Protein AF-A0A2M9HRS7-F1 (afdb_monomer_lite)

Secondary structure (DSSP, 8-state):
--PPPPP--EEEEE--SSTTGGGT--TTPEEEEESSSPP-TT-EEEEEETTEEEEEEEEE-SS-EEEE-SSTTSPPEEPGGGPPPEEEEEEEEEE-----TT-----------------------

InterPro domains:
  IPR006197 Peptidase S24, LexA-like [PR00726] (11-21)
  IPR006197 Peptidase S24, LexA-like [PR00726] (22-33)
  IPR006197 Peptidase S24, LexA-like [PR00726] (50-62)
  IPR015927 Peptidase S24/S26A/S26B/S26C [PF00717] (7-91)
  IPR036286 LexA/Signal peptidase-like superfamily [SSF51306] (7-96)
  IPR039418 LexA-like [cd06529] (11-92)
  IPR050077 LexA repressor [PTHR33516] (10-96)

Sequence (125 aa):
MSSRATNHTLYLMQMAGDSMMNAGIRNGDLLIVDKSAAAHHGDIVAVVLDGEIAIKRLAVTPHTTLLRADNPCFADYAMPDGAAPTIWGTVTDVIHPLQSSSYRGTTASASTIAPSTLIPCRRSA

Radius of gyration: 17.7 Å; chains: 1; bounding box: 42×39×55 Å

pLDDT: mean 81.75, std 19.06, range [37.75, 97.75]

Structure (mmCIF, N/CA/C/O backbone):
data_AF-A0A2M9HRS7-F1
#
_entry.id   AF-A0A2M9HRS7-F1
#
loop_
_atom_site.group_PDB
_atom_site.id
_atom_site.type_symbol
_atom_site.label_atom_id
_atom_site.label_alt_id
_atom_site.label_comp_id
_atom_site.label_asym_id
_atom_site.label_entity_id
_atom_site.label_seq_id
_atom_site.pdbx_PDB_ins_code
_atom_site.Cartn_x
_atom_site.Cartn_y
_atom_site.Cartn_z
_atom_site.occupancy
_atom_site.B_iso_or_equiv
_atom_site.auth_seq_id
_atom_site.auth_comp_id
_atom_site.auth_asym_id
_atom_site.auth_atom_id
_atom_site.pdbx_PDB_model_num
ATOM 1 N N . MET A 1 1 ? 5.718 -18.544 29.278 1.00 62.88 1 MET A N 1
ATOM 2 C CA . MET A 1 1 ? 5.770 -17.973 27.914 1.00 62.88 1 MET A CA 1
ATOM 3 C C . MET A 1 1 ? 5.937 -16.471 28.063 1.00 62.88 1 MET A C 1
ATOM 5 O O . MET A 1 1 ? 5.064 -15.848 28.645 1.00 62.88 1 MET A O 1
ATOM 9 N N . SER A 1 2 ? 7.085 -15.910 27.679 1.00 60.06 2 SER A N 1
ATOM 10 C CA . SER A 1 2 ? 7.321 -14.463 27.786 1.00 60.06 2 SER A CA 1
ATOM 11 C C . SER A 1 2 ? 6.743 -13.791 26.538 1.00 60.06 2 SER A C 1
ATOM 13 O O . SER A 1 2 ? 7.202 -14.065 25.431 1.00 60.06 2 SER A O 1
ATOM 15 N N . SER A 1 3 ? 5.686 -12.992 26.692 1.00 70.06 3 SER A N 1
ATOM 16 C CA . SER A 1 3 ? 5.118 -12.186 25.607 1.00 70.06 3 SER A CA 1
ATOM 17 C C . SER A 1 3 ? 6.062 -11.024 25.299 1.00 70.06 3 SER A C 1
ATOM 19 O O . SER A 1 3 ? 6.347 -10.213 26.180 1.00 70.06 3 SER A O 1
ATOM 21 N N . ARG A 1 4 ? 6.551 -10.933 24.059 1.00 75.00 4 ARG A N 1
ATOM 22 C CA . ARG A 1 4 ? 7.402 -9.832 23.596 1.00 75.00 4 ARG A CA 1
ATOM 23 C C . ARG A 1 4 ? 6.530 -8.819 22.862 1.00 75.00 4 ARG A C 1
ATOM 25 O O . ARG A 1 4 ? 5.942 -9.158 21.843 1.00 75.00 4 ARG A O 1
ATOM 32 N N . ALA A 1 5 ? 6.448 -7.596 23.376 1.00 69.75 5 ALA A N 1
ATOM 33 C CA . A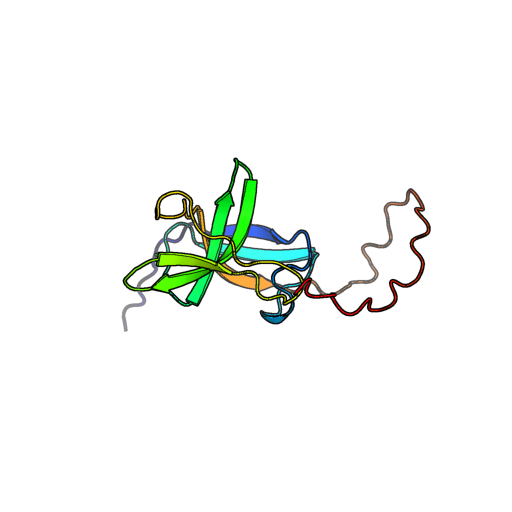LA A 1 5 ? 5.871 -6.485 22.630 1.00 69.75 5 ALA A CA 1
ATOM 34 C C . ALA A 1 5 ? 6.916 -5.954 21.635 1.00 69.75 5 ALA A C 1
ATOM 36 O O . ALA A 1 5 ? 8.076 -5.747 22.003 1.00 69.75 5 ALA A O 1
ATOM 37 N N . THR A 1 6 ? 6.521 -5.758 20.381 1.00 75.31 6 THR A N 1
ATOM 38 C CA . THR A 1 6 ? 7.309 -5.065 19.355 1.00 75.31 6 THR A CA 1
ATOM 39 C C . THR A 1 6 ? 6.830 -3.619 19.249 1.00 75.31 6 THR A C 1
ATOM 41 O O . THR A 1 6 ? 5.647 -3.332 19.424 1.00 75.31 6 THR A O 1
ATOM 44 N N . ASN A 1 7 ? 7.753 -2.684 19.022 1.00 84.38 7 ASN A N 1
ATOM 45 C CA . ASN A 1 7 ? 7.412 -1.276 18.841 1.00 84.38 7 ASN A CA 1
ATOM 46 C C . ASN A 1 7 ? 7.134 -1.024 17.355 1.00 84.38 7 ASN A C 1
ATOM 48 O O . ASN A 1 7 ? 8.031 -1.223 16.538 1.00 84.38 7 ASN A O 1
ATOM 52 N N . HIS A 1 8 ? 5.913 -0.605 17.028 1.00 87.31 8 HIS A N 1
ATOM 53 C CA . HIS A 1 8 ? 5.473 -0.309 15.665 1.00 87.31 8 HIS A CA 1
ATOM 54 C C . HIS A 1 8 ? 4.973 1.130 15.581 1.00 87.31 8 HIS A C 1
ATOM 56 O O . HIS A 1 8 ? 4.309 1.622 16.494 1.00 87.31 8 HIS A O 1
ATOM 62 N N . THR A 1 9 ? 5.265 1.802 14.466 1.00 93.25 9 THR A N 1
ATOM 63 C CA . THR A 1 9 ? 4.677 3.111 14.154 1.00 93.25 9 THR A CA 1
ATOM 64 C C . THR A 1 9 ? 3.612 2.921 13.088 1.00 93.25 9 THR A C 1
ATOM 66 O O . THR A 1 9 ? 3.928 2.731 11.912 1.00 93.25 9 THR A O 1
ATOM 69 N N . LEU A 1 10 ? 2.356 2.963 13.527 1.00 95.50 10 LEU A N 1
ATOM 70 C CA . LEU A 1 10 ? 1.189 2.777 12.676 1.00 95.50 10 LEU A CA 1
ATOM 71 C C . LEU A 1 10 ? 0.566 4.122 12.320 1.00 95.50 10 LEU A C 1
ATOM 73 O O . LEU A 1 10 ? 0.449 5.016 13.160 1.00 95.50 10 LEU A O 1
ATOM 77 N N . TYR A 1 11 ? 0.120 4.227 11.079 1.00 96.62 11 TYR A N 1
ATOM 78 C CA . TYR A 1 11 ? -0.582 5.384 10.556 1.00 96.62 11 TYR A CA 1
ATOM 79 C C . TYR A 1 11 ? -1.921 4.961 9.977 1.00 96.62 11 TYR A C 1
ATOM 81 O O . TYR A 1 11 ? -2.043 3.888 9.393 1.00 96.62 11 TYR A O 1
ATOM 89 N N . LEU A 1 12 ? -2.915 5.831 10.117 1.00 96.94 12 LEU A N 1
ATOM 90 C CA . LEU A 1 12 ? -4.211 5.673 9.475 1.00 96.94 12 LEU A CA 1
ATOM 91 C C . LEU A 1 12 ? -4.283 6.601 8.266 1.00 96.94 12 LEU A C 1
ATOM 93 O O . LEU A 1 12 ? -4.037 7.801 8.388 1.00 96.94 12 LEU A O 1
ATOM 97 N N . MET A 1 13 ? -4.628 6.043 7.112 1.00 95.81 13 MET A N 1
ATOM 98 C CA . MET A 1 13 ? -4.868 6.786 5.874 1.00 95.81 13 MET A CA 1
ATOM 99 C C . MET A 1 13 ? -6.272 6.507 5.368 1.00 95.81 13 MET A C 1
ATOM 101 O O . MET A 1 13 ? -6.765 5.397 5.519 1.00 95.81 13 MET A O 1
ATOM 105 N N . GLN A 1 14 ? -6.910 7.485 4.734 1.00 95.56 14 GLN A N 1
ATOM 106 C CA . GLN A 1 14 ? -8.162 7.247 4.026 1.00 95.56 14 GLN A CA 1
ATOM 107 C C . GLN A 1 14 ? -7.872 6.989 2.550 1.00 95.56 14 GLN A C 1
ATOM 109 O O . GLN A 1 14 ? -7.173 7.772 1.906 1.00 95.56 14 GLN A O 1
ATOM 114 N N . MET A 1 15 ? -8.412 5.899 2.014 1.00 95.38 15 MET A N 1
ATOM 115 C CA . MET A 1 15 ? -8.309 5.582 0.599 1.00 95.38 15 MET A CA 1
ATOM 116 C C . MET A 1 15 ? -9.132 6.574 -0.224 1.00 95.38 15 MET A C 1
ATOM 118 O O . MET A 1 15 ? -10.329 6.748 0.013 1.00 95.38 15 MET A O 1
ATOM 122 N N . ALA A 1 16 ? -8.499 7.157 -1.239 1.00 93.25 16 ALA A N 1
ATOM 123 C CA . ALA A 1 16 ? -9.156 7.956 -2.262 1.00 93.25 16 ALA A CA 1
ATOM 124 C C . ALA A 1 16 ? -9.049 7.245 -3.619 1.00 93.25 16 ALA A C 1
ATOM 126 O O . ALA A 1 16 ? -7.955 7.010 -4.132 1.00 93.25 16 ALA A O 1
ATOM 127 N N . GLY A 1 17 ? -10.198 6.911 -4.205 1.00 90.94 17 GLY A N 1
ATOM 128 C CA . GLY A 1 17 ? -10.306 6.234 -5.497 1.00 90.94 17 GLY A CA 1
ATOM 129 C C . GLY A 1 17 ? -10.389 4.707 -5.421 1.00 90.94 17 GLY A C 1
ATOM 130 O O . GLY A 1 17 ? -10.398 4.099 -4.354 1.00 90.94 17 GLY A O 1
ATOM 131 N N . ASP A 1 18 ? -10.451 4.091 -6.603 1.00 91.62 18 ASP A N 1
ATOM 132 C CA . ASP A 1 18 ? -10.866 2.693 -6.782 1.00 91.62 18 ASP A CA 1
ATOM 133 C C . ASP A 1 18 ? -9.759 1.787 -7.344 1.00 91.62 18 ASP A C 1
ATOM 135 O O . ASP A 1 18 ? -10.018 0.664 -7.783 1.00 91.62 18 ASP A O 1
ATOM 139 N N . SER A 1 19 ? -8.500 2.242 -7.360 1.00 90.69 19 SER A N 1
ATOM 140 C CA . SER A 1 19 ? -7.416 1.502 -8.026 1.00 90.69 19 SER A CA 1
ATOM 141 C C . SER A 1 19 ? -7.072 0.161 -7.373 1.00 90.69 19 SER A C 1
ATOM 143 O O . SER A 1 19 ? -6.306 -0.604 -7.943 1.00 90.69 19 SER A O 1
ATOM 145 N N . MET A 1 20 ? -7.592 -0.113 -6.177 1.00 95.56 20 MET A N 1
ATOM 146 C CA . MET A 1 20 ? -7.327 -1.332 -5.407 1.00 95.56 20 MET A CA 1
ATOM 147 C C . MET A 1 20 ? -8.607 -2.150 -5.148 1.00 95.56 20 MET A C 1
ATOM 149 O O . MET A 1 20 ? -8.642 -2.979 -4.241 1.00 95.56 20 MET A O 1
ATOM 153 N N . MET A 1 21 ? -9.657 -1.942 -5.953 1.00 92.81 21 MET A N 1
ATOM 154 C CA . MET A 1 21 ? -10.977 -2.557 -5.761 1.00 92.81 21 MET A CA 1
ATOM 155 C C . MET A 1 21 ? -10.944 -4.092 -5.725 1.00 92.81 21 MET A C 1
ATOM 157 O O . MET A 1 21 ? -11.605 -4.693 -4.876 1.00 92.81 21 MET A O 1
ATOM 161 N N . ASN A 1 22 ? -10.148 -4.740 -6.582 1.00 92.75 22 ASN A N 1
ATOM 162 C CA . ASN A 1 22 ? -10.029 -6.203 -6.596 1.00 92.75 22 ASN A CA 1
ATOM 163 C C . ASN A 1 22 ? -9.202 -6.746 -5.422 1.00 92.75 22 ASN A C 1
ATOM 165 O O . ASN A 1 22 ? -9.329 -7.922 -5.092 1.00 92.75 22 ASN A O 1
ATOM 169 N N . ALA A 1 23 ? -8.422 -5.896 -4.746 1.00 91.50 23 ALA A N 1
ATOM 170 C CA . ALA A 1 23 ? -7.793 -6.227 -3.467 1.00 91.50 23 ALA A CA 1
ATOM 171 C C . ALA A 1 23 ? -8.770 -6.103 -2.281 1.00 91.50 23 ALA A C 1
ATOM 173 O O . ALA A 1 23 ? -8.371 -6.293 -1.136 1.00 91.50 23 ALA A O 1
ATOM 174 N N . GLY A 1 24 ? -10.036 -5.753 -2.535 1.00 93.31 24 GLY A N 1
ATOM 175 C CA . GLY A 1 24 ? -11.036 -5.502 -1.500 1.00 93.31 24 GLY A CA 1
ATOM 176 C C . GLY A 1 24 ? -10.936 -4.118 -0.858 1.00 93.31 24 GLY A C 1
ATOM 177 O O . GLY A 1 24 ? -11.669 -3.858 0.091 1.00 93.31 24 GLY A O 1
ATOM 178 N N . ILE A 1 25 ? -10.078 -3.229 -1.368 1.00 95.25 25 ILE A N 1
ATOM 179 C CA . ILE A 1 25 ? -9.922 -1.852 -0.881 1.00 95.25 25 ILE A CA 1
ATOM 180 C C . ILE A 1 25 ? -10.799 -0.924 -1.720 1.00 95.25 25 ILE A C 1
ATOM 182 O O . ILE A 1 25 ? -10.654 -0.844 -2.942 1.00 95.25 25 ILE A O 1
ATOM 186 N N . ARG A 1 26 ? -11.699 -0.207 -1.059 1.00 94.44 26 ARG A N 1
ATOM 187 C CA . ARG A 1 26 ? -12.691 0.678 -1.669 1.00 94.44 26 ARG A CA 1
ATOM 188 C C . ARG A 1 26 ? -12.387 2.132 -1.350 1.00 94.44 26 ARG A C 1
ATOM 190 O O . ARG A 1 26 ? -11.759 2.456 -0.341 1.00 94.44 26 ARG A O 1
ATOM 197 N N . ASN A 1 27 ? -12.900 3.021 -2.192 1.00 92.81 27 ASN A N 1
ATOM 198 C CA . ASN A 1 27 ? -12.900 4.441 -1.891 1.00 92.81 27 ASN A CA 1
ATOM 199 C C . ASN A 1 27 ? -13.571 4.717 -0.530 1.00 92.81 27 ASN A C 1
ATOM 201 O O . ASN A 1 27 ? -14.703 4.289 -0.291 1.00 92.81 27 ASN A O 1
ATOM 205 N N . GLY A 1 28 ? -12.881 5.461 0.335 1.00 92.81 28 GLY A N 1
ATOM 206 C CA . GLY A 1 28 ? -13.335 5.804 1.683 1.00 92.81 28 GLY A CA 1
ATOM 207 C C . GLY A 1 28 ? -12.917 4.829 2.788 1.00 92.81 28 GLY A C 1
ATOM 208 O O . GLY A 1 28 ? -13.110 5.170 3.958 1.00 92.81 28 GLY A O 1
ATOM 209 N N . ASP A 1 29 ? -12.323 3.677 2.456 1.00 95.50 29 ASP A N 1
ATOM 210 C CA . ASP A 1 29 ? -11.777 2.751 3.456 1.00 95.50 29 ASP A CA 1
ATOM 211 C C . ASP A 1 29 ? -10.623 3.387 4.236 1.00 95.50 29 ASP A C 1
ATOM 213 O O . ASP A 1 29 ? -9.887 4.231 3.716 1.00 95.50 29 ASP A O 1
ATOM 217 N N . LEU A 1 30 ? -10.444 2.964 5.487 1.00 96.44 30 LEU A N 1
ATOM 218 C CA . LEU A 1 30 ? -9.302 3.372 6.299 1.00 96.44 30 LEU A CA 1
ATOM 219 C C . LEU A 1 30 ? -8.225 2.289 6.248 1.00 96.44 30 LEU A C 1
ATOM 221 O O . LEU A 1 30 ? -8.484 1.124 6.534 1.00 96.44 30 LEU A O 1
ATOM 225 N N . LEU A 1 31 ? -7.010 2.682 5.895 1.00 97.75 31 LEU A N 1
ATOM 226 C CA . LEU A 1 31 ? -5.847 1.818 5.762 1.00 97.75 31 LEU A CA 1
ATOM 227 C C . LEU A 1 31 ? -4.955 1.986 6.985 1.00 97.75 31 LEU A C 1
ATOM 229 O O . LEU A 1 31 ? -4.596 3.114 7.333 1.00 97.75 31 LEU A O 1
ATOM 233 N N . ILE A 1 32 ? -4.573 0.871 7.605 1.00 97.50 32 ILE A N 1
ATOM 234 C CA . ILE A 1 32 ? -3.510 0.845 8.608 1.00 97.50 32 ILE A CA 1
ATOM 235 C C . ILE A 1 32 ? -2.197 0.608 7.875 1.00 97.50 32 ILE A C 1
ATOM 237 O O . ILE A 1 32 ? -2.029 -0.396 7.182 1.00 97.50 32 ILE A O 1
ATOM 241 N N . VAL A 1 33 ? -1.270 1.547 8.023 1.00 97.44 33 VAL A N 1
ATOM 242 C CA . VAL A 1 33 ? 0.036 1.519 7.372 1.00 97.44 33 VAL A CA 1
ATOM 243 C C . VAL A 1 33 ? 1.132 1.456 8.425 1.00 97.44 33 VAL A C 1
ATOM 245 O O . VAL A 1 33 ? 1.249 2.353 9.262 1.00 97.44 33 VAL A O 1
ATOM 248 N N . ASP A 1 34 ? 1.954 0.413 8.365 1.00 96.12 34 ASP A N 1
ATOM 249 C CA . ASP A 1 34 ? 3.129 0.242 9.211 1.00 96.12 34 ASP A CA 1
ATOM 250 C C . ASP A 1 34 ? 4.378 0.774 8.498 1.00 96.12 34 ASP A C 1
ATOM 252 O O . ASP A 1 34 ? 4.801 0.265 7.456 1.00 96.12 34 ASP A O 1
ATOM 256 N N . LYS A 1 35 ? 4.985 1.809 9.084 1.00 94.44 35 LYS A N 1
ATOM 257 C CA . LYS A 1 35 ? 6.225 2.421 8.580 1.00 94.44 35 LYS A CA 1
ATOM 258 C C . LYS A 1 35 ? 7.488 1.658 8.995 1.00 94.44 35 LYS A C 1
ATOM 260 O O . LYS A 1 35 ? 8.553 1.865 8.420 1.00 94.44 35 LYS A O 1
ATOM 265 N N . SER A 1 36 ? 7.392 0.804 10.009 1.00 92.12 36 SER A N 1
ATOM 266 C CA . SER A 1 36 ? 8.496 -0.031 10.495 1.00 92.12 36 SER A CA 1
ATOM 267 C C . SER A 1 36 ? 8.590 -1.387 9.789 1.00 92.12 36 SER A C 1
ATOM 269 O O . SER A 1 36 ? 9.626 -2.048 9.875 1.00 92.12 36 SER A O 1
ATOM 271 N N . ALA A 1 37 ? 7.539 -1.787 9.069 1.00 90.25 37 ALA A N 1
ATOM 272 C CA . ALA A 1 37 ? 7.500 -3.030 8.312 1.00 90.25 37 ALA A CA 1
ATOM 273 C C . ALA A 1 37 ? 8.248 -2.914 6.975 1.00 90.25 37 ALA A C 1
ATOM 275 O O . ALA A 1 37 ? 7.991 -2.010 6.176 1.00 90.25 37 ALA A O 1
ATOM 276 N N . ALA A 1 38 ? 9.136 -3.874 6.707 1.00 91.75 38 ALA A N 1
ATOM 277 C CA . ALA A 1 38 ? 9.753 -4.029 5.395 1.00 91.75 38 ALA A CA 1
ATOM 278 C C . ALA A 1 38 ? 8.714 -4.517 4.376 1.00 91.75 38 ALA A C 1
ATOM 280 O O . ALA A 1 38 ? 7.966 -5.453 4.655 1.00 91.75 38 ALA A O 1
ATOM 281 N N . ALA A 1 39 ? 8.697 -3.895 3.200 1.00 95.31 39 ALA A N 1
ATOM 282 C CA . ALA A 1 39 ? 7.813 -4.273 2.107 1.00 95.31 39 ALA A CA 1
ATOM 283 C C . ALA A 1 39 ? 8.426 -5.381 1.244 1.00 95.31 39 ALA A C 1
ATOM 285 O O . ALA A 1 39 ? 9.602 -5.317 0.873 1.00 95.31 39 ALA A O 1
ATOM 286 N N . HIS A 1 40 ? 7.607 -6.359 0.870 1.00 95.06 40 HIS A N 1
ATOM 287 C CA . HIS A 1 40 ? 7.995 -7.505 0.056 1.00 95.06 40 HIS A CA 1
ATOM 288 C C . HIS A 1 40 ? 7.180 -7.586 -1.238 1.00 95.06 40 HIS A C 1
ATOM 290 O O . HIS A 1 40 ? 6.177 -6.899 -1.440 1.00 95.06 40 HIS A O 1
ATOM 296 N N . HIS A 1 41 ? 7.627 -8.448 -2.154 1.00 95.62 41 HIS A N 1
ATOM 297 C CA . HIS A 1 41 ? 6.867 -8.757 -3.359 1.00 95.62 41 HIS A CA 1
ATOM 298 C C . HIS A 1 41 ? 5.462 -9.261 -3.000 1.00 95.62 41 HIS A C 1
ATOM 300 O O . HIS A 1 41 ? 5.314 -10.217 -2.246 1.00 95.62 41 HIS A O 1
ATOM 306 N N . GLY A 1 42 ? 4.447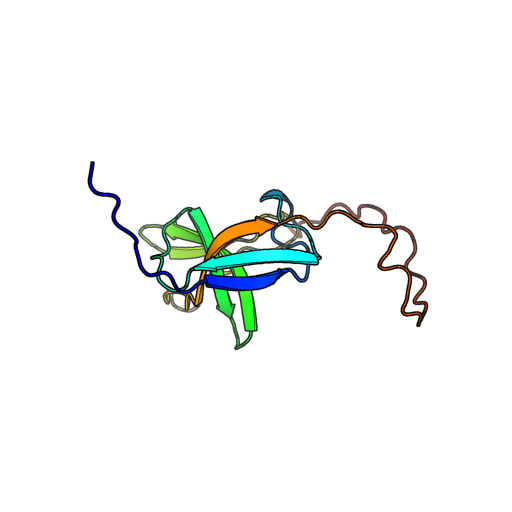 -8.660 -3.614 1.00 95.25 42 GLY A N 1
ATOM 307 C CA . GLY A 1 42 ? 3.040 -8.983 -3.414 1.00 95.25 42 GLY A CA 1
ATOM 308 C C . GLY A 1 42 ? 2.347 -8.099 -2.382 1.00 95.25 42 GLY A C 1
ATOM 309 O O . GLY A 1 42 ? 1.116 -8.023 -2.415 1.00 95.25 42 GLY A O 1
ATOM 310 N N . ASP A 1 43 ? 3.096 -7.386 -1.540 1.00 97.06 43 ASP A N 1
ATOM 311 C CA . ASP A 1 43 ? 2.527 -6.540 -0.495 1.00 97.06 43 ASP A CA 1
ATOM 312 C C . ASP A 1 43 ? 1.818 -5.320 -1.083 1.00 97.06 43 ASP A C 1
ATOM 314 O O . ASP A 1 43 ? 2.167 -4.803 -2.152 1.00 97.06 43 ASP A O 1
ATOM 318 N N . ILE A 1 44 ? 0.804 -4.844 -0.365 1.00 97.25 44 ILE A N 1
ATOM 319 C CA . ILE A 1 44 ? 0.171 -3.561 -0.652 1.00 97.25 44 ILE A CA 1
ATOM 320 C C . ILE A 1 44 ? 0.959 -2.498 0.103 1.00 97.25 44 ILE A C 1
ATOM 322 O O . ILE A 1 44 ? 1.118 -2.573 1.319 1.00 97.25 44 ILE A O 1
ATOM 326 N N . VAL A 1 45 ? 1.465 -1.508 -0.621 1.00 97.44 45 VAL A N 1
ATOM 327 C CA . VAL A 1 45 ? 2.355 -0.482 -0.080 1.00 97.44 45 VAL A CA 1
ATOM 328 C C . VAL A 1 45 ? 1.796 0.908 -0.330 1.00 97.44 45 VAL A C 1
ATOM 330 O O . VAL A 1 45 ? 1.186 1.180 -1.368 1.00 97.44 45 VAL A O 1
ATOM 333 N N . ALA A 1 46 ? 2.048 1.794 0.628 1.00 97.12 46 ALA A N 1
ATOM 334 C CA . ALA A 1 46 ? 1.985 3.228 0.421 1.00 97.12 46 ALA A CA 1
ATOM 335 C C . ALA A 1 46 ? 3.311 3.665 -0.209 1.00 97.12 46 ALA A C 1
ATOM 337 O O . ALA A 1 46 ? 4.378 3.501 0.387 1.00 97.12 46 ALA A O 1
ATOM 338 N N . VAL A 1 47 ? 3.252 4.197 -1.423 1.00 96.12 47 VAL A N 1
ATOM 339 C CA . VAL A 1 47 ? 4.414 4.631 -2.205 1.00 96.12 47 VAL A CA 1
ATOM 340 C C . VAL A 1 47 ? 4.287 6.110 -2.528 1.00 96.12 47 VAL A C 1
ATOM 342 O O . VAL A 1 47 ? 3.196 6.589 -2.827 1.00 96.12 47 VAL A O 1
ATOM 345 N N . VAL A 1 48 ? 5.401 6.834 -2.461 1.00 94.88 48 VAL A N 1
ATOM 346 C CA . VAL A 1 48 ? 5.450 8.235 -2.882 1.00 94.88 48 VAL A CA 1
ATOM 347 C C . VAL A 1 48 ? 5.710 8.289 -4.385 1.00 94.88 48 VAL A C 1
ATOM 349 O O . VAL A 1 48 ? 6.771 7.862 -4.840 1.00 94.88 48 VAL A O 1
ATOM 352 N N . LEU A 1 49 ? 4.749 8.819 -5.137 1.00 90.88 49 LEU A N 1
ATOM 353 C CA . LEU A 1 49 ? 4.827 9.071 -6.576 1.00 90.88 49 LEU A CA 1
ATOM 354 C C . LEU A 1 49 ? 4.579 10.559 -6.813 1.00 90.88 49 LEU A C 1
ATOM 356 O O . LEU A 1 49 ? 3.562 11.081 -6.372 1.00 90.88 49 LEU A O 1
ATOM 360 N N . ASP A 1 50 ? 5.526 11.249 -7.449 1.00 88.06 50 ASP A N 1
ATOM 361 C CA . ASP A 1 50 ? 5.438 12.687 -7.760 1.00 88.06 50 ASP A CA 1
ATOM 362 C C . ASP A 1 50 ? 5.068 13.589 -6.560 1.00 88.06 50 ASP A C 1
ATOM 364 O O . ASP A 1 50 ? 4.463 14.647 -6.705 1.00 88.06 50 ASP A O 1
ATOM 368 N N . GLY A 1 51 ? 5.459 13.179 -5.348 1.00 90.12 51 GLY A N 1
ATOM 369 C CA . GLY A 1 51 ? 5.174 13.897 -4.099 1.00 90.12 51 GLY A CA 1
ATOM 370 C C . GLY A 1 51 ? 3.839 13.539 -3.437 1.00 90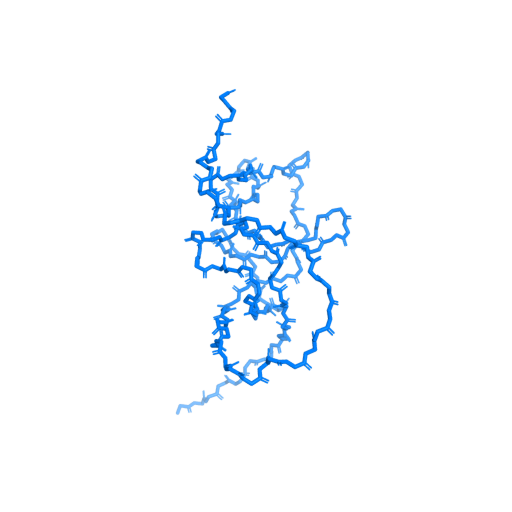.12 51 GLY A C 1
ATOM 371 O O . GLY A 1 51 ? 3.588 13.983 -2.317 1.00 90.12 51 GLY A O 1
ATOM 372 N N . GLU A 1 52 ? 3.024 12.695 -4.065 1.00 92.12 52 GLU A N 1
ATOM 373 C CA . GLU A 1 52 ? 1.759 12.197 -3.525 1.00 92.12 52 GLU A CA 1
ATOM 374 C C . GLU A 1 52 ? 1.881 10.744 -3.055 1.00 92.12 52 GLU A C 1
ATOM 376 O O . GLU A 1 52 ? 2.695 9.967 -3.554 1.00 92.12 52 GLU A O 1
ATOM 381 N N . ILE A 1 53 ? 1.065 10.358 -2.071 1.00 94.31 53 ILE A N 1
ATOM 382 C CA . ILE A 1 53 ? 1.012 8.973 -1.595 1.00 94.31 53 ILE A CA 1
ATOM 383 C C . ILE A 1 53 ? -0.029 8.212 -2.409 1.00 94.31 53 ILE A C 1
ATOM 385 O O . ILE A 1 53 ? -1.218 8.522 -2.367 1.00 94.31 53 ILE A O 1
ATOM 389 N N . ALA A 1 54 ? 0.421 7.167 -3.095 1.00 95.19 54 ALA A N 1
ATOM 390 C CA . ALA A 1 54 ? -0.430 6.221 -3.795 1.00 95.19 54 ALA A CA 1
ATOM 391 C C . ALA A 1 54 ? -0.404 4.855 -3.103 1.00 95.19 54 ALA A C 1
ATOM 393 O O . ALA A 1 54 ? 0.611 4.438 -2.546 1.00 95.19 54 ALA A O 1
ATOM 394 N N . ILE A 1 55 ? -1.517 4.128 -3.187 1.00 96.88 55 ILE A N 1
ATOM 395 C CA . ILE A 1 55 ? -1.615 2.744 -2.718 1.00 96.88 55 ILE A CA 1
ATOM 396 C C . ILE A 1 55 ? -1.525 1.817 -3.923 1.00 96.88 55 ILE A C 1
ATOM 398 O O . ILE A 1 55 ? -2.338 1.914 -4.850 1.00 96.88 55 ILE A O 1
ATOM 402 N N . LYS A 1 56 ? -0.518 0.942 -3.927 1.00 96.50 56 LYS A N 1
ATOM 403 C CA . LYS A 1 56 ? -0.239 0.004 -5.024 1.00 96.50 56 LYS A CA 1
ATOM 404 C C . LYS A 1 56 ? 0.231 -1.335 -4.480 1.00 96.50 56 LYS A C 1
ATOM 406 O O . LYS A 1 56 ? 0.739 -1.423 -3.366 1.00 96.50 56 LYS A O 1
ATOM 411 N N . ARG A 1 57 ? 0.094 -2.383 -5.286 1.00 96.75 57 ARG A N 1
ATOM 412 C CA . ARG A 1 57 ? 0.717 -3.680 -5.033 1.00 96.75 57 ARG A CA 1
ATOM 413 C C . ARG A 1 57 ? 2.145 -3.668 -5.564 1.00 96.75 57 ARG A C 1
ATOM 415 O O . ARG A 1 57 ? 2.365 -3.395 -6.746 1.00 96.75 57 ARG A O 1
ATOM 422 N N . LEU A 1 58 ? 3.105 -3.975 -4.701 1.00 96.06 58 LEU A N 1
ATOM 423 C CA . LEU A 1 58 ? 4.514 -4.043 -5.059 1.00 96.06 58 LEU A CA 1
ATOM 424 C C . LEU A 1 58 ? 4.796 -5.349 -5.810 1.00 96.06 58 LEU A C 1
ATOM 426 O O . LEU A 1 58 ? 4.648 -6.436 -5.262 1.00 96.06 58 LEU A O 1
ATOM 430 N N . ALA A 1 59 ? 5.231 -5.263 -7.063 1.00 94.00 59 ALA A N 1
ATOM 431 C CA . ALA A 1 59 ? 5.603 -6.415 -7.877 1.00 94.00 59 ALA A CA 1
ATOM 432 C C . ALA A 1 59 ? 7.094 -6.348 -8.228 1.00 94.00 59 ALA A C 1
ATOM 434 O O . ALA A 1 59 ? 7.490 -5.798 -9.253 1.00 94.00 59 ALA A O 1
ATOM 435 N N . VAL A 1 60 ? 7.926 -6.924 -7.359 1.00 91.19 60 VAL A N 1
ATOM 436 C CA . VAL A 1 60 ? 9.375 -7.058 -7.583 1.00 91.19 60 VAL A CA 1
ATOM 437 C C . VAL A 1 60 ? 9.680 -8.316 -8.394 1.00 91.19 60 VAL A C 1
ATOM 439 O O . VAL A 1 60 ? 9.234 -9.405 -8.049 1.00 91.19 60 VAL A O 1
ATOM 442 N N . THR A 1 61 ? 10.462 -8.189 -9.453 1.00 86.88 61 THR A N 1
ATOM 443 C CA . THR A 1 61 ? 11.028 -9.310 -10.215 1.00 86.88 61 THR A CA 1
ATOM 444 C C 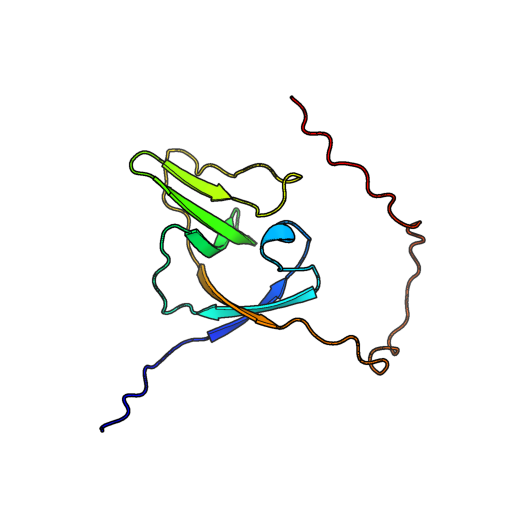. THR A 1 61 ? 12.550 -9.142 -10.285 1.00 86.88 61 THR A C 1
ATOM 446 O O . THR A 1 61 ? 13.039 -8.048 -10.006 1.00 86.88 61 THR A O 1
ATOM 449 N N . PRO A 1 62 ? 13.323 -10.166 -10.695 1.00 84.25 62 PRO A N 1
ATOM 450 C CA . PRO A 1 62 ? 14.780 -10.042 -10.819 1.00 84.25 62 PRO A CA 1
ATOM 451 C C . PRO A 1 62 ? 15.254 -8.917 -11.753 1.00 84.25 62 PRO A C 1
ATOM 453 O O . PRO A 1 62 ? 16.405 -8.503 -11.672 1.00 84.25 62 PRO A O 1
ATOM 456 N N . HIS A 1 63 ? 14.387 -8.442 -12.652 1.00 81.56 63 HIS A N 1
ATOM 457 C CA . HIS A 1 63 ? 14.741 -7.484 -13.701 1.00 81.56 63 HIS A CA 1
ATOM 458 C C . HIS A 1 63 ? 13.997 -6.150 -13.597 1.00 81.56 63 HIS A C 1
ATOM 460 O O . HIS A 1 63 ? 14.426 -5.169 -14.195 1.00 81.56 63 HIS A O 1
ATOM 466 N N . THR A 1 64 ? 12.871 -6.096 -12.882 1.00 86.38 64 THR A N 1
ATOM 467 C CA . THR A 1 64 ? 12.049 -4.884 -12.795 1.00 86.38 64 THR A CA 1
ATOM 468 C C . THR A 1 64 ? 11.232 -4.834 -11.511 1.00 86.38 64 THR A C 1
ATOM 470 O O . THR A 1 64 ? 10.809 -5.872 -10.992 1.00 86.38 64 THR A O 1
ATOM 473 N N . THR A 1 65 ? 10.977 -3.619 -11.030 1.00 89.88 65 THR A N 1
ATOM 474 C CA . THR A 1 65 ? 10.016 -3.343 -9.962 1.00 89.88 65 THR A CA 1
ATOM 475 C C . THR A 1 65 ? 8.838 -2.577 -10.545 1.00 89.88 65 THR A C 1
ATOM 477 O O . THR A 1 65 ? 9.003 -1.492 -11.104 1.00 89.88 65 THR A O 1
ATOM 480 N N . LEU A 1 66 ? 7.649 -3.157 -10.410 1.00 92.69 66 LEU A N 1
ATOM 481 C CA . LEU A 1 66 ? 6.394 -2.593 -10.892 1.00 92.69 66 LEU A CA 1
ATOM 482 C C . LEU A 1 66 ? 5.479 -2.258 -9.715 1.00 92.69 66 LEU A C 1
ATOM 484 O O . LEU A 1 66 ? 5.449 -2.966 -8.705 1.00 92.69 66 LEU A O 1
ATOM 488 N N . LEU A 1 67 ? 4.689 -1.205 -9.879 1.00 93.94 67 LEU A N 1
ATOM 489 C CA . LEU A 1 67 ? 3.627 -0.813 -8.964 1.00 93.94 67 LEU A CA 1
ATOM 490 C C . LEU A 1 67 ? 2.291 -1.067 -9.650 1.00 93.94 67 LEU A C 1
ATOM 492 O O . LEU A 1 67 ? 1.915 -0.376 -10.598 1.00 93.94 67 LEU A O 1
ATOM 496 N N . ARG A 1 68 ? 1.576 -2.085 -9.179 1.00 94.81 68 ARG A N 1
ATOM 497 C CA . ARG A 1 68 ? 0.334 -2.536 -9.806 1.00 94.81 68 ARG A CA 1
ATOM 498 C C . ARG A 1 68 ? -0.875 -1.975 -9.090 1.00 94.81 68 ARG A C 1
ATOM 500 O O . ARG A 1 68 ? -0.950 -1.986 -7.862 1.00 94.81 68 ARG A O 1
ATOM 507 N N . ALA A 1 69 ? -1.839 -1.508 -9.864 1.00 93.94 69 ALA A N 1
ATOM 508 C CA . ALA A 1 69 ? -3.188 -1.316 -9.365 1.00 93.94 69 ALA A CA 1
ATOM 509 C C . ALA A 1 69 ? -3.901 -2.674 -9.348 1.00 93.94 69 ALA A C 1
ATOM 511 O O . ALA A 1 69 ? -3.788 -3.446 -10.298 1.00 93.94 69 ALA A O 1
ATOM 512 N N . ASP A 1 70 ? -4.671 -2.958 -8.302 1.00 90.94 70 ASP A N 1
ATOM 513 C CA . ASP A 1 70 ? -5.563 -4.120 -8.276 1.00 90.94 70 ASP A CA 1
ATOM 514 C C . ASP A 1 70 ? -6.936 -3.739 -8.847 1.00 90.94 70 ASP A C 1
ATOM 516 O O . ASP A 1 70 ? -7.983 -3.843 -8.209 1.00 90.94 70 ASP A O 1
ATOM 520 N N . ASN A 1 71 ? -6.904 -3.172 -10.053 1.00 90.88 71 ASN A N 1
ATOM 521 C CA . ASN A 1 71 ? -8.073 -2.776 -10.819 1.00 90.88 71 ASN A CA 1
ATOM 522 C C . ASN A 1 71 ? -7.696 -2.742 -12.319 1.00 90.88 71 ASN A C 1
ATOM 524 O O . ASN A 1 71 ? -6.844 -1.939 -12.703 1.00 90.88 71 ASN A O 1
ATOM 528 N N . PRO A 1 72 ? -8.339 -3.552 -13.189 1.00 87.00 72 PRO A N 1
ATOM 529 C CA . PRO A 1 72 ? -8.033 -3.649 -14.620 1.00 87.00 72 PRO A CA 1
ATOM 530 C C . PRO A 1 72 ? -8.146 -2.343 -15.411 1.00 87.00 72 PRO A C 1
ATOM 532 O O . PRO A 1 72 ? -7.697 -2.299 -16.555 1.00 87.00 72 PRO A O 1
ATOM 535 N N . CYS A 1 73 ? -8.795 -1.331 -14.840 1.00 87.56 73 CYS A N 1
ATOM 536 C CA . CYS A 1 73 ? -8.981 -0.007 -15.424 1.00 87.56 73 CYS A CA 1
ATOM 537 C C . CYS A 1 73 ? -7.749 0.895 -15.286 1.00 87.56 73 CYS A C 1
ATOM 539 O O . CYS A 1 73 ? -7.704 1.959 -15.897 1.00 87.56 73 CYS A O 1
ATOM 541 N N . PHE A 1 74 ? -6.774 0.498 -14.469 1.00 88.56 74 PHE A N 1
ATOM 542 C CA . PHE A 1 74 ? -5.578 1.271 -14.170 1.00 88.56 74 PHE A CA 1
ATOM 543 C C . PHE A 1 74 ? -4.353 0.525 -14.703 1.00 88.56 74 PHE A C 1
ATOM 545 O O . PHE A 1 74 ? -4.223 -0.681 -14.505 1.00 88.56 74 PHE A O 1
ATOM 552 N N . ALA A 1 75 ? -3.465 1.242 -15.392 1.00 87.56 75 ALA A N 1
ATOM 553 C CA . ALA A 1 75 ? -2.228 0.668 -15.908 1.00 87.56 75 ALA A CA 1
ATOM 554 C C . ALA A 1 75 ? -1.210 0.429 -14.783 1.00 87.56 75 ALA A C 1
ATOM 556 O O . ALA A 1 75 ? -1.163 1.173 -13.798 1.00 87.56 75 ALA A O 1
ATOM 557 N N . ASP A 1 76 ? -0.377 -0.596 -14.962 1.00 89.12 76 ASP A N 1
ATOM 558 C CA . ASP A 1 76 ? 0.801 -0.813 -14.128 1.00 89.12 76 ASP A CA 1
ATOM 559 C C . ASP A 1 76 ? 1.766 0.367 -14.298 1.00 89.12 76 ASP A C 1
ATOM 561 O O . ASP A 1 76 ? 2.015 0.829 -15.413 1.00 89.12 76 ASP A O 1
ATOM 565 N N . TYR A 1 77 ? 2.331 0.837 -13.189 1.00 88.88 77 TYR A N 1
ATOM 566 C CA . TYR A 1 77 ? 3.351 1.877 -13.200 1.00 88.88 77 TYR A CA 1
ATOM 567 C C . TYR A 1 77 ? 4.732 1.229 -13.089 1.00 88.88 77 TYR A C 1
ATOM 569 O O . TYR A 1 77 ? 5.053 0.581 -12.088 1.00 88.88 77 TYR A O 1
ATOM 577 N N . ALA A 1 78 ? 5.542 1.388 -14.134 1.00 89.12 78 ALA A N 1
ATOM 578 C CA . ALA A 1 78 ? 6.941 0.987 -14.128 1.00 89.12 78 ALA A CA 1
ATOM 579 C C . ALA A 1 78 ? 7.801 2.142 -13.617 1.00 89.12 78 ALA A C 1
ATOM 581 O O . ALA A 1 78 ? 7.642 3.279 -14.061 1.00 89.12 78 ALA A O 1
ATOM 582 N N . MET A 1 79 ? 8.720 1.845 -12.701 1.00 85.56 79 MET A N 1
ATOM 583 C CA . MET A 1 79 ? 9.645 2.860 -12.215 1.00 85.56 79 MET A CA 1
ATOM 584 C C . MET A 1 79 ? 10.577 3.329 -13.346 1.00 85.56 79 MET A C 1
ATOM 586 O O . MET A 1 79 ? 11.142 2.480 -14.047 1.00 85.56 79 MET A O 1
ATOM 590 N N . PRO A 1 80 ? 10.776 4.650 -13.512 1.00 83.25 80 PRO A N 1
ATOM 591 C CA . PRO A 1 80 ? 11.758 5.186 -14.447 1.00 83.25 80 PRO A CA 1
ATOM 592 C C . PRO A 1 80 ? 13.148 4.611 -14.165 1.00 83.25 80 PRO A C 1
ATOM 594 O O . PRO A 1 80 ? 13.526 4.438 -13.005 1.00 83.25 80 PRO A O 1
ATOM 597 N N . ASP A 1 81 ? 13.887 4.280 -15.224 1.00 83.12 81 ASP A N 1
ATOM 598 C CA . ASP A 1 81 ? 15.273 3.792 -15.168 1.00 83.12 81 ASP A CA 1
ATOM 599 C C . ASP A 1 81 ? 15.506 2.562 -14.266 1.00 83.12 81 ASP A C 1
ATOM 601 O O . ASP A 1 81 ? 16.631 2.277 -13.856 1.00 83.12 81 ASP A O 1
ATOM 605 N N . GLY A 1 82 ? 14.446 1.813 -13.942 1.00 77.19 82 GLY A N 1
ATOM 606 C CA . GLY A 1 82 ? 14.526 0.669 -13.032 1.00 77.19 82 GLY A CA 1
ATOM 607 C C . GLY A 1 82 ? 14.786 1.052 -11.571 1.00 77.19 82 GLY A C 1
ATOM 608 O O . GLY A 1 82 ? 15.195 0.196 -10.785 1.00 77.19 82 GLY A O 1
ATOM 609 N N . ALA A 1 83 ? 14.556 2.314 -11.198 1.00 84.50 83 ALA A N 1
ATOM 610 C CA . ALA A 1 83 ? 14.719 2.783 -9.829 1.00 84.50 83 ALA A CA 1
ATOM 611 C C . ALA A 1 83 ? 13.807 2.026 -8.848 1.00 84.50 83 ALA A C 1
ATOM 613 O O . ALA A 1 83 ? 12.722 1.553 -9.194 1.00 84.50 83 ALA A O 1
ATOM 614 N N . ALA A 1 84 ? 14.231 1.937 -7.588 1.00 85.25 84 ALA A N 1
ATOM 615 C CA . ALA A 1 84 ? 13.371 1.422 -6.532 1.00 85.25 84 ALA A CA 1
ATOM 616 C C . ALA A 1 84 ? 12.307 2.475 -6.161 1.00 85.25 84 ALA A C 1
ATOM 618 O O . ALA A 1 84 ? 12.642 3.657 -6.042 1.00 85.25 84 ALA A O 1
ATOM 619 N N . PRO A 1 85 ? 11.038 2.080 -5.957 1.00 90.81 85 PRO A N 1
ATOM 620 C CA . PRO A 1 85 ? 10.011 2.997 -5.488 1.00 90.81 85 PRO A CA 1
ATOM 621 C C . PRO A 1 85 ? 10.314 3.478 -4.066 1.00 90.81 85 PRO A C 1
ATOM 623 O O . PRO A 1 85 ? 10.776 2.710 -3.219 1.00 90.81 85 PRO A O 1
ATOM 626 N N . THR A 1 86 ? 9.9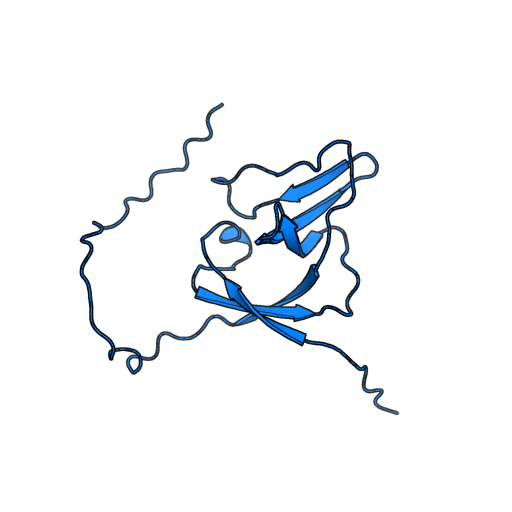85 4.736 -3.775 1.00 94.31 86 THR A N 1
ATOM 627 C CA . THR A 1 86 ? 10.059 5.272 -2.412 1.00 94.31 86 THR A CA 1
ATOM 628 C C . THR A 1 86 ? 8.867 4.770 -1.608 1.00 94.31 86 THR A C 1
ATOM 630 O O . THR A 1 86 ? 7.774 5.337 -1.658 1.00 94.31 86 THR A O 1
ATOM 633 N N . ILE A 1 87 ? 9.074 3.683 -0.873 1.00 95.69 87 ILE A N 1
ATOM 634 C CA . ILE A 1 87 ? 8.049 3.087 -0.017 1.00 95.69 87 ILE A CA 1
ATOM 635 C C . ILE A 1 87 ? 7.940 3.905 1.268 1.00 95.69 87 ILE A C 1
ATOM 637 O O . ILE A 1 87 ? 8.905 4.057 2.014 1.00 95.69 87 ILE A O 1
ATOM 641 N N . TRP A 1 88 ? 6.748 4.436 1.521 1.00 96.31 88 TRP A N 1
ATOM 642 C CA . TRP A 1 88 ? 6.431 5.160 2.746 1.00 96.31 88 TRP A CA 1
ATOM 643 C C . TRP A 1 88 ? 6.092 4.208 3.897 1.00 96.31 88 TRP A C 1
ATOM 645 O O . TRP A 1 88 ? 6.454 4.470 5.043 1.00 96.31 88 TRP A O 1
ATOM 655 N N . GLY A 1 89 ? 5.417 3.099 3.585 1.00 96.50 89 GLY A N 1
ATOM 656 C CA . GLY A 1 89 ? 5.082 2.043 4.534 1.00 96.50 89 GLY A CA 1
ATOM 657 C C . GLY A 1 89 ? 4.265 0.923 3.895 1.00 96.50 89 GLY A C 1
ATOM 658 O O . GLY A 1 89 ? 3.830 1.028 2.743 1.00 96.50 89 GLY A O 1
ATOM 659 N N . THR A 1 90 ? 4.049 -0.145 4.655 1.00 97.38 90 THR A N 1
ATOM 660 C CA . THR A 1 90 ? 3.302 -1.329 4.210 1.00 97.38 90 THR A CA 1
ATOM 661 C C . THR A 1 90 ? 1.891 -1.292 4.779 1.00 97.38 90 THR A C 1
ATOM 663 O O . THR A 1 90 ? 1.711 -1.037 5.967 1.00 97.38 90 THR A O 1
ATOM 666 N N . VAL A 1 91 ? 0.881 -1.525 3.943 1.00 97.50 91 VAL A N 1
ATOM 667 C CA . VAL A 1 91 ? -0.515 -1.608 4.385 1.00 97.50 91 VAL A CA 1
ATOM 668 C C . VAL A 1 91 ? -0.730 -2.973 5.032 1.00 97.50 91 VAL A C 1
ATOM 670 O O . VAL A 1 91 ? -0.584 -3.996 4.364 1.00 97.50 91 VAL A O 1
ATOM 673 N N . THR A 1 92 ? -1.062 -2.995 6.322 1.00 96.12 92 THR A N 1
ATOM 674 C CA . THR A 1 92 ? -1.269 -4.244 7.073 1.00 96.12 92 THR A CA 1
ATOM 675 C C . THR A 1 92 ? -2.734 -4.642 7.114 1.00 96.12 92 THR A C 1
ATOM 677 O O . THR A 1 92 ? -3.056 -5.819 6.982 1.00 96.12 92 THR A O 1
ATOM 680 N N . ASP A 1 93 ? -3.624 -3.659 7.247 1.00 96.19 93 ASP A N 1
ATOM 681 C CA . ASP A 1 93 ? -5.046 -3.892 7.455 1.00 96.19 93 ASP A CA 1
ATOM 682 C C . ASP A 1 93 ? -5.892 -2.826 6.763 1.00 96.19 93 ASP A C 1
ATOM 684 O O . ASP A 1 93 ? -5.468 -1.689 6.528 1.00 96.19 93 ASP A O 1
ATOM 688 N N . VAL A 1 94 ? -7.133 -3.211 6.479 1.00 97.12 94 VAL A N 1
ATOM 689 C CA . VAL A 1 94 ? -8.154 -2.365 5.868 1.00 97.12 94 VAL A CA 1
ATOM 690 C C . VAL A 1 94 ? -9.378 -2.404 6.768 1.00 97.12 94 VAL A C 1
ATOM 692 O O . VAL A 1 94 ? -9.902 -3.473 7.078 1.00 97.12 94 VAL A O 1
ATOM 695 N N . ILE A 1 95 ? -9.837 -1.233 7.186 1.00 96.19 95 ILE A N 1
ATOM 696 C CA . ILE A 1 95 ? -11.079 -1.062 7.928 1.00 96.19 95 ILE A CA 1
ATOM 697 C C . ILE A 1 95 ? -12.112 -0.538 6.940 1.00 96.19 95 ILE A C 1
ATOM 699 O O . ILE A 1 95 ? -11.996 0.596 6.475 1.00 96.19 95 ILE A O 1
ATOM 703 N N . HIS A 1 96 ? -13.137 -1.345 6.668 1.00 94.56 96 HIS A N 1
ATOM 704 C CA . HIS A 1 96 ? -14.341 -0.933 5.947 1.00 94.56 96 HIS A CA 1
ATOM 705 C C . HIS A 1 96 ? -15.313 -0.280 6.932 1.00 94.56 96 HIS A C 1
ATOM 707 O O . HIS A 1 96 ? -15.952 -0.998 7.712 1.00 94.56 96 HIS A O 1
ATOM 713 N N . PRO A 1 97 ? -15.461 1.057 6.948 1.00 88.56 97 PRO A N 1
ATOM 714 C CA . PRO A 1 97 ? -16.394 1.697 7.856 1.00 88.56 97 PRO A CA 1
ATOM 715 C C . PRO A 1 97 ? -17.813 1.260 7.497 1.00 88.56 97 PRO A C 1
ATOM 717 O O . PRO A 1 97 ? -18.241 1.342 6.344 1.00 88.56 97 PRO A O 1
ATOM 720 N N . LEU A 1 98 ? -18.568 0.800 8.492 1.00 85.75 98 LEU A N 1
ATOM 721 C CA . LEU A 1 98 ? -19.992 0.565 8.299 1.00 85.75 98 LEU A CA 1
ATOM 722 C C . LEU A 1 98 ? -20.661 1.917 8.044 1.00 85.75 98 LEU A C 1
ATOM 724 O O . LEU A 1 98 ? -20.401 2.883 8.762 1.00 85.75 98 LEU A O 1
ATOM 728 N N . GLN A 1 99 ? -21.542 1.988 7.047 1.00 68.19 99 GLN A N 1
ATOM 729 C CA . GLN A 1 99 ? -22.376 3.169 6.849 1.00 68.19 99 GLN A CA 1
ATOM 730 C C . GLN A 1 99 ? -23.361 3.273 8.019 1.00 68.19 99 GLN A C 1
ATOM 732 O O . GLN A 1 99 ? -24.462 2.726 7.977 1.00 68.19 99 GLN A O 1
ATOM 737 N N . SER A 1 100 ? -22.961 3.941 9.101 1.00 53.72 100 SER A N 1
ATOM 738 C CA . SER A 1 100 ? -23.892 4.321 10.152 1.00 53.72 100 SER A CA 1
ATOM 739 C C . SER A 1 100 ? -24.701 5.515 9.654 1.00 53.72 100 SER A C 1
ATOM 741 O O . SER A 1 100 ? -24.178 6.520 9.169 1.00 53.72 100 SER A O 1
ATOM 743 N N . SER A 1 101 ? -26.020 5.393 9.756 1.00 55.97 101 SER A N 1
ATOM 744 C CA . SER A 1 101 ? -27.001 6.399 9.339 1.00 55.97 101 SER A CA 1
ATOM 745 C C . SER A 1 101 ? -26.869 7.751 10.063 1.00 55.97 101 SER A C 1
ATOM 747 O O . SER A 1 101 ? -27.618 8.679 9.755 1.00 55.97 101 SER A O 1
ATOM 749 N N . SER A 1 102 ? -25.918 7.879 10.992 1.00 57.38 102 SER A N 1
ATOM 750 C CA . SER A 1 102 ? -25.621 9.052 11.811 1.00 57.38 102 SER A CA 1
ATOM 751 C C . SER A 1 102 ? -24.604 10.028 11.199 1.00 57.38 102 SER A C 1
ATOM 753 O O . SER A 1 102 ? -24.546 11.162 11.666 1.00 57.38 102 SER A O 1
ATOM 755 N N . TYR A 1 103 ? -23.896 9.695 10.110 1.00 50.91 103 TYR A N 1
ATOM 756 C CA . TYR A 1 103 ? -23.191 10.700 9.284 1.00 50.91 103 TYR A CA 1
ATOM 757 C C . TYR A 1 103 ? -24.115 11.234 8.170 1.00 50.91 103 TYR A C 1
ATOM 759 O O . TYR A 1 103 ? -23.804 11.202 6.983 1.00 50.91 103 TYR A O 1
ATOM 767 N N . ARG A 1 104 ? -25.317 11.686 8.547 1.00 56.75 104 ARG A N 1
ATOM 768 C CA . ARG A 1 104 ? -26.319 12.309 7.656 1.00 56.75 104 ARG A CA 1
ATOM 769 C C . ARG A 1 104 ? -26.439 13.812 7.936 1.00 56.75 104 ARG A C 1
ATOM 771 O O . ARG A 1 104 ? -27.539 14.348 8.006 1.00 56.75 104 ARG A O 1
ATOM 778 N N . GLY A 1 105 ? -25.319 14.490 8.170 1.00 49.09 105 GLY A N 1
ATOM 779 C CA . GLY A 1 105 ? -25.371 15.779 8.856 1.00 49.09 105 GLY A CA 1
ATOM 780 C C . GLY A 1 105 ? -24.316 16.809 8.503 1.00 49.09 105 GLY A C 1
ATOM 781 O O . GLY A 1 105 ? -23.989 17.570 9.396 1.00 49.09 105 GLY A O 1
ATOM 782 N N . THR A 1 106 ? -23.853 16.889 7.249 1.00 46.06 106 THR A N 1
ATOM 783 C CA . THR A 1 106 ? -23.408 18.177 6.676 1.00 46.06 106 THR A CA 1
ATOM 784 C C . THR A 1 106 ? -23.689 18.201 5.167 1.00 46.06 106 THR A C 1
ATOM 786 O O . THR A 1 106 ? -22.905 17.729 4.352 1.00 46.06 106 THR A O 1
ATOM 789 N N . THR A 1 107 ? -24.857 18.725 4.790 1.00 51.09 107 THR A N 1
ATOM 790 C CA . THR A 1 107 ? -25.145 19.326 3.467 1.00 51.09 107 THR A CA 1
ATOM 791 C C . THR A 1 107 ? -24.078 20.396 3.161 1.00 51.09 107 THR A C 1
ATOM 793 O O . THR A 1 107 ? -23.671 21.074 4.096 1.00 51.09 107 THR A O 1
ATOM 796 N N . ALA A 1 108 ? -23.562 20.688 1.967 1.00 45.00 108 ALA A N 1
ATOM 797 C CA . ALA A 1 108 ? -24.065 20.732 0.594 1.00 45.00 108 ALA A CA 1
ATOM 798 C C . ALA A 1 108 ? -22.812 20.804 -0.328 1.00 45.00 108 ALA A C 1
ATOM 800 O O . ALA A 1 108 ? -21.759 21.248 0.113 1.00 45.00 108 ALA A O 1
ATOM 801 N N . SER A 1 109 ? -22.797 20.379 -1.588 1.00 43.81 109 SER A N 1
ATOM 802 C CA . SER A 1 109 ? -23.699 20.771 -2.665 1.00 43.81 109 SER A CA 1
ATOM 803 C C . SER A 1 109 ? -23.851 19.640 -3.675 1.00 43.81 109 SER A C 1
ATOM 805 O O . SER A 1 109 ? -22.900 18.926 -3.991 1.00 43.81 109 SER A O 1
ATOM 807 N N . ALA A 1 110 ? -25.074 19.512 -4.178 1.00 50.72 110 ALA A N 1
ATOM 808 C CA . ALA A 1 110 ? -25.439 18.635 -5.266 1.00 50.72 110 ALA A CA 1
ATOM 809 C C . ALA A 1 110 ? -24.544 18.878 -6.490 1.00 50.72 110 ALA A C 1
ATOM 811 O O . ALA A 1 110 ? -24.585 19.942 -7.104 1.00 50.72 110 ALA A O 1
ATOM 812 N N . SER A 1 111 ? -23.795 17.852 -6.879 1.00 39.00 111 SER A N 1
ATOM 813 C CA . SER A 1 111 ? -23.523 17.601 -8.286 1.00 39.00 111 SER A CA 1
ATOM 814 C C . SER A 1 111 ? -24.271 16.326 -8.636 1.00 39.00 111 SER A C 1
ATOM 816 O O . SER A 1 111 ? -23.988 15.255 -8.099 1.00 39.00 111 SER A O 1
ATOM 818 N N . THR A 1 112 ? -25.302 16.469 -9.462 1.00 43.81 112 THR A N 1
ATOM 819 C CA . THR A 1 112 ? -26.023 15.360 -10.078 1.00 43.81 112 THR A CA 1
ATOM 820 C C . THR A 1 112 ? -25.021 14.517 -10.858 1.00 43.81 112 THR A C 1
ATOM 822 O O . THR A 1 112 ? -24.668 14.856 -11.984 1.00 43.81 112 THR A O 1
ATOM 825 N N . ILE A 1 113 ? -24.562 13.414 -10.274 1.00 42.09 113 ILE A N 1
ATOM 826 C CA . ILE A 1 113 ? -23.924 12.342 -11.030 1.00 42.09 113 ILE A CA 1
ATOM 827 C C . ILE A 1 113 ? -24.961 11.229 -11.097 1.00 42.09 113 ILE A C 1
ATOM 829 O O . ILE A 1 113 ? -25.343 10.636 -10.088 1.00 42.09 113 ILE A O 1
ATOM 833 N N . ALA A 1 114 ? -25.479 11.037 -12.310 1.00 37.75 114 ALA A N 1
ATOM 834 C CA . ALA A 1 114 ? -26.303 9.906 -12.708 1.00 37.75 114 ALA A CA 1
ATOM 835 C C . ALA A 1 114 ? -25.693 8.585 -12.198 1.00 37.75 114 ALA A C 1
ATOM 837 O O . ALA A 1 114 ? -24.481 8.537 -11.984 1.00 37.75 114 ALA A O 1
ATOM 838 N N . PRO A 1 115 ? -26.474 7.501 -12.023 1.00 37.78 115 PRO A N 1
ATOM 839 C CA . PRO A 1 115 ? -25.891 6.200 -11.727 1.00 37.78 115 PRO A CA 1
ATOM 840 C C . PRO A 1 115 ? -24.842 5.917 -12.802 1.00 37.78 115 PRO A C 1
ATOM 842 O O . PRO A 1 115 ? -25.184 5.791 -13.980 1.00 37.78 115 PRO A O 1
ATOM 845 N N . SER A 1 116 ? -23.565 5.913 -12.405 1.00 43.12 116 SER A N 1
ATOM 846 C CA . SER A 1 116 ? -22.467 5.488 -13.259 1.00 43.12 116 SER A CA 1
ATOM 847 C C . SER A 1 116 ? -22.779 4.060 -13.648 1.00 43.12 116 SER A C 1
ATOM 849 O O . SER A 1 116 ? -22.525 3.112 -12.908 1.00 43.12 116 SER A O 1
ATOM 851 N N . THR A 1 117 ? -23.399 3.933 -14.816 1.00 42.59 117 THR A N 1
ATOM 852 C CA . THR A 1 117 ? -23.349 2.747 -15.647 1.00 42.59 117 THR A CA 1
ATOM 853 C C . THR A 1 117 ? -21.931 2.220 -15.507 1.00 42.59 117 THR A C 1
ATOM 855 O O . THR A 1 117 ? -20.984 2.981 -15.703 1.00 42.59 117 THR A O 1
ATOM 858 N N . LEU A 1 118 ? -21.791 0.963 -15.094 1.00 47.94 118 LEU A N 1
ATOM 859 C CA . LEU A 1 118 ? -20.559 0.200 -15.221 1.00 47.94 118 LEU A CA 1
ATOM 860 C C . LEU A 1 118 ? -20.115 0.321 -16.680 1.00 47.94 118 LEU A C 1
ATOM 862 O O . LEU A 1 118 ? -20.538 -0.456 -17.531 1.00 47.94 118 LEU A O 1
ATOM 866 N N . ILE A 1 119 ? -19.332 1.352 -16.990 1.00 53.41 119 ILE A N 1
ATOM 867 C CA . ILE A 1 119 ? -18.633 1.460 -18.254 1.00 53.41 119 ILE A CA 1
ATOM 868 C C . ILE A 1 119 ? -17.569 0.375 -18.130 1.00 53.41 119 ILE A C 1
ATOM 870 O O . ILE A 1 119 ? -16.690 0.503 -17.272 1.00 53.41 119 ILE A O 1
ATOM 874 N N . PRO A 1 120 ? -17.655 -0.725 -18.899 1.00 46.53 120 PRO A N 1
ATOM 875 C CA . PRO A 1 120 ? -16.598 -1.713 -18.888 1.00 46.53 120 PRO A CA 1
ATOM 876 C C . PRO A 1 120 ? -15.335 -0.973 -19.297 1.00 46.53 120 PRO A C 1
ATOM 878 O O . PRO A 1 120 ? -15.316 -0.295 -20.327 1.00 46.53 120 PRO A O 1
ATOM 881 N N . CYS A 1 121 ? -14.315 -1.043 -18.450 1.00 52.62 121 CYS A N 1
ATOM 882 C CA . CYS A 1 121 ? -13.047 -0.391 -18.702 1.00 52.62 121 CYS A CA 1
ATOM 883 C C . CY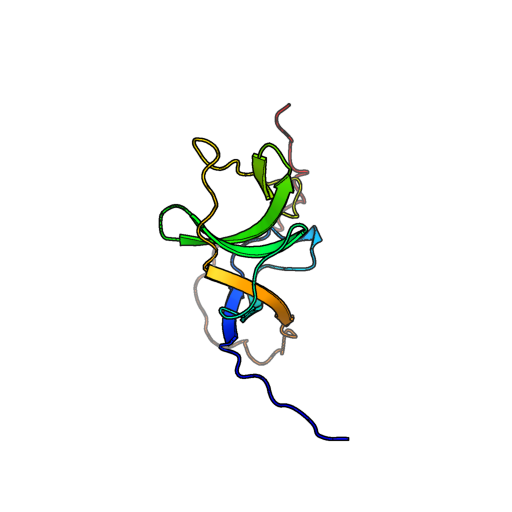S A 1 121 ? -12.526 -0.857 -20.053 1.00 52.62 121 CYS A C 1
ATOM 885 O O . CYS A 1 121 ? -12.073 -1.992 -20.206 1.00 52.62 121 CYS A O 1
ATOM 887 N N . ARG A 1 122 ? -12.666 0.012 -21.059 1.00 53.06 122 ARG A N 1
ATOM 888 C CA . ARG A 1 122 ? -12.068 -0.179 -22.371 1.00 53.06 122 ARG A CA 1
ATOM 889 C C . ARG A 1 122 ? -10.569 -0.173 -22.126 1.00 53.06 122 ARG A C 1
ATOM 891 O O . ARG A 1 122 ? -9.964 0.886 -22.009 1.00 53.06 122 ARG A O 1
ATOM 898 N N . ARG A 1 123 ? -9.981 -1.365 -22.020 1.00 47.41 123 ARG A N 1
ATOM 899 C CA . ARG A 1 123 ? -8.560 -1.544 -22.291 1.00 47.41 123 ARG A CA 1
ATOM 900 C C . ARG A 1 123 ? -8.358 -1.061 -23.719 1.00 47.41 123 ARG A C 1
ATOM 902 O O . ARG A 1 123 ? -8.836 -1.698 -24.656 1.00 47.41 123 ARG A O 1
ATOM 909 N N . SER A 1 124 ? -7.747 0.105 -23.869 1.00 43.06 124 SER A N 1
ATOM 910 C CA . SER A 1 124 ? -7.132 0.481 -25.133 1.00 43.06 124 SER A CA 1
ATOM 911 C C . SER A 1 124 ? -6.083 -0.591 -25.417 1.00 43.06 124 SER A C 1
ATOM 913 O O . SER A 1 124 ? -5.186 -0.793 -24.598 1.00 43.06 124 SER A O 1
ATOM 915 N N . ALA A 1 125 ? -6.325 -1.361 -26.478 1.00 39.72 125 ALA A N 1
ATOM 916 C CA . ALA A 1 125 ? -5.409 -2.370 -26.993 1.00 39.72 125 ALA A CA 1
ATOM 917 C C . ALA A 1 125 ? -4.108 -1.730 -27.486 1.00 39.72 125 ALA A C 1
ATOM 919 O O . ALA A 1 125 ? -4.170 -0.552 -27.913 1.00 39.72 125 ALA A O 1
#

Foldseek 3Di:
DDDDDDDWDKDKDADQDCQAVLVVDDHGKIWIWTQPDDDDQQFFFFFQDPNDTDTFHWHDDPQFIWTGGNDPLDDIDGDPPRDDTHTRTTTDDIGDDDPDPVVPDDDDDDDDDDPPDPPPRPPPD

Organism: NCBI:txid2052656